Protein AF-A0A653X8F8-F1 (afdb_monomer_lite)

InterPro domains:
  IPR045493 Protein of unknown function DUF6435 [NF033487] (16-68)
  IPR045493 Protein of unknown function DUF6435 [PF20027] (16-67)

Organism: NCBI:txid2059726

Structure (mmCIF, N/CA/C/O backbone):
data_AF-A0A653X8F8-F1
#
_entry.id   AF-A0A653X8F8-F1
#
loop_
_atom_site.group_PDB
_atom_site.id
_atom_site.type_symbol
_atom_site.label_atom_id
_atom_site.label_alt_id
_atom_site.label_comp_id
_atom_site.label_asym_id
_atom_site.label_entity_id
_atom_site.label_seq_id
_atom_site.pdbx_PDB_ins_code
_atom_site.Cartn_x
_atom_site.Cartn_y
_atom_site.Cartn_z
_atom_site.occupancy
_atom_site.B_iso_or_equiv
_atom_site.auth_seq_id
_atom_site.auth_comp_id
_atom_site.auth_asym_id
_atom_site.auth_atom_id
_atom_site.pdbx_PDB_model_num
ATOM 1 N N . MET A 1 1 ? -38.148 -32.428 -12.720 1.00 49.66 1 MET A N 1
ATOM 2 C CA . MET A 1 1 ? -36.711 -32.607 -13.031 1.00 49.66 1 MET A CA 1
ATOM 3 C C . MET A 1 1 ? -36.201 -31.254 -13.522 1.00 49.66 1 MET A C 1
ATOM 5 O O . MET A 1 1 ? -36.671 -30.824 -14.557 1.00 49.66 1 MET A O 1
ATOM 9 N N . ASN A 1 2 ? -35.395 -30.444 -12.837 1.00 41.88 2 ASN A N 1
ATOM 10 C CA . ASN A 1 2 ? -34.478 -30.655 -11.723 1.00 41.88 2 ASN A CA 1
ATOM 11 C C . ASN A 1 2 ? -34.409 -29.387 -10.854 1.00 41.88 2 ASN A C 1
ATOM 13 O O . ASN A 1 2 ? -34.120 -28.299 -11.348 1.00 41.88 2 ASN A O 1
ATOM 17 N N . TYR A 1 3 ? -34.631 -29.548 -9.552 1.00 54.38 3 TYR A N 1
ATOM 18 C CA . TYR A 1 3 ? -34.166 -28.610 -8.534 1.00 54.38 3 TYR A CA 1
ATOM 19 C C . TYR A 1 3 ? -32.656 -28.828 -8.382 1.00 54.38 3 TYR A C 1
ATOM 21 O O . TYR A 1 3 ? -32.285 -29.977 -8.184 1.00 54.38 3 TYR A O 1
ATOM 29 N N . HIS A 1 4 ? -31.812 -27.789 -8.515 1.00 54.25 4 HIS A N 1
ATOM 30 C CA . HIS A 1 4 ? -30.650 -27.542 -7.626 1.00 54.25 4 HIS A CA 1
ATOM 31 C C . HIS A 1 4 ? -29.596 -26.515 -8.084 1.00 54.25 4 HIS A C 1
ATOM 33 O O . HIS A 1 4 ? -28.760 -26.161 -7.258 1.00 54.25 4 HIS A O 1
ATOM 39 N N . LEU A 1 5 ? -29.593 -25.980 -9.310 1.00 55.56 5 LEU A N 1
ATOM 40 C CA . LEU A 1 5 ? -28.330 -25.423 -9.840 1.00 55.56 5 LEU A CA 1
ATOM 41 C C . LEU A 1 5 ? -28.177 -23.913 -10.063 1.00 55.56 5 LEU A C 1
ATOM 43 O O . LEU A 1 5 ? -27.168 -23.530 -10.637 1.00 55.56 5 LEU A O 1
ATOM 47 N N . LEU A 1 6 ? -29.045 -23.026 -9.558 1.00 48.53 6 LEU A N 1
ATOM 48 C CA . LEU A 1 6 ? -28.749 -21.577 -9.651 1.00 48.53 6 LEU A CA 1
ATOM 49 C C . LEU A 1 6 ? -29.108 -20.715 -8.426 1.00 48.53 6 LEU A C 1
ATOM 51 O O . LEU A 1 6 ? -29.226 -19.497 -8.528 1.00 48.53 6 LEU A O 1
ATOM 55 N N . ARG A 1 7 ? -29.174 -21.300 -7.221 1.00 53.50 7 ARG A N 1
ATOM 56 C CA . ARG A 1 7 ? -29.050 -20.521 -5.970 1.00 53.50 7 ARG A CA 1
ATOM 57 C C . ARG A 1 7 ? -27.576 -20.335 -5.594 1.00 53.50 7 ARG A C 1
ATOM 59 O O . ARG A 1 7 ? -27.176 -20.823 -4.549 1.00 53.50 7 ARG A O 1
ATOM 66 N N . LEU A 1 8 ? -26.751 -19.678 -6.414 1.00 57.75 8 LEU A N 1
ATOM 67 C CA . LEU A 1 8 ? -25.429 -19.225 -5.943 1.00 57.75 8 LEU A CA 1
ATOM 68 C C . LEU A 1 8 ? -24.735 -18.214 -6.873 1.00 57.75 8 LEU A C 1
ATOM 70 O O . LEU A 1 8 ? -23.568 -18.377 -7.211 1.00 57.75 8 LEU A O 1
ATOM 74 N N . ILE A 1 9 ? -25.410 -17.136 -7.272 1.00 53.69 9 ILE A N 1
ATOM 75 C CA . ILE A 1 9 ? -24.710 -15.988 -7.866 1.00 53.69 9 ILE A CA 1
ATOM 76 C C . ILE A 1 9 ? -24.990 -14.753 -7.017 1.00 53.69 9 ILE A C 1
ATOM 78 O O . ILE A 1 9 ? -25.998 -14.074 -7.140 1.00 53.69 9 ILE A O 1
ATOM 82 N N . HIS A 1 10 ? -24.034 -14.536 -6.118 1.00 55.56 10 HIS A N 1
ATOM 83 C CA . HIS A 1 10 ? -23.545 -13.234 -5.694 1.00 55.56 10 HIS A CA 1
ATOM 84 C C . HIS A 1 10 ? -24.497 -12.307 -4.916 1.00 55.56 10 HIS A C 1
ATOM 86 O O . HIS A 1 10 ? -25.234 -11.492 -5.456 1.00 55.56 10 HIS A O 1
ATOM 92 N N . ARG A 1 11 ? -24.350 -12.402 -3.588 1.00 51.53 11 ARG A N 1
ATOM 93 C CA . ARG A 1 11 ? -24.225 -11.287 -2.632 1.00 51.53 11 ARG A CA 1
ATOM 94 C C . ARG A 1 11 ? -24.954 -9.985 -3.000 1.00 51.53 11 ARG A C 1
ATOM 96 O O . ARG A 1 11 ? -24.391 -9.099 -3.625 1.00 51.53 11 ARG A O 1
ATOM 103 N N . ASN A 1 12 ? -26.158 -9.848 -2.448 1.00 53.84 12 ASN A N 1
ATOM 104 C CA . ASN A 1 12 ? -26.578 -8.695 -1.645 1.00 53.84 12 ASN A CA 1
ATOM 105 C C . ASN A 1 12 ? -25.913 -7.348 -2.013 1.00 53.84 12 ASN A C 1
ATOM 107 O O . ASN A 1 12 ? -25.055 -6.851 -1.285 1.00 53.84 12 ASN A O 1
ATOM 111 N N . THR A 1 13 ? -26.365 -6.726 -3.100 1.00 51.03 13 THR A N 1
ATOM 112 C CA . THR A 1 13 ? -26.145 -5.304 -3.401 1.00 51.03 13 THR A CA 1
ATOM 113 C C . THR A 1 13 ? -27.075 -4.421 -2.558 1.00 51.03 13 THR A C 1
ATOM 115 O O . THR A 1 13 ? -27.777 -3.548 -3.063 1.00 51.03 13 THR A O 1
ATOM 118 N N . LYS A 1 14 ? -27.102 -4.611 -1.233 1.00 53.75 14 LYS A N 1
ATOM 119 C CA . LYS A 1 14 ? -27.618 -3.568 -0.340 1.00 53.75 14 LYS A CA 1
ATOM 120 C C . LYS A 1 14 ? -26.581 -2.448 -0.306 1.00 53.75 14 LYS A C 1
ATOM 122 O O . LYS A 1 14 ? -25.461 -2.678 0.136 1.00 53.75 14 LYS A O 1
ATOM 127 N N . ASN A 1 15 ? -26.998 -1.247 -0.720 1.00 53.25 15 ASN A N 1
ATOM 128 C CA . ASN A 1 15 ? -26.388 0.067 -0.431 1.00 53.25 15 ASN A CA 1
ATOM 129 C C . ASN A 1 15 ? -25.776 0.860 -1.606 1.00 53.25 15 ASN A C 1
ATOM 131 O O . ASN A 1 15 ? -24.890 1.680 -1.376 1.00 53.25 15 ASN A O 1
ATOM 135 N N . MET A 1 16 ? -26.314 0.768 -2.827 1.00 54.88 16 MET A N 1
ATOM 136 C CA . MET A 1 16 ? -26.033 1.768 -3.882 1.00 54.88 16 MET A CA 1
ATOM 137 C C . MET A 1 16 ? -26.663 3.167 -3.640 1.00 54.88 16 MET A C 1
ATOM 139 O O . MET A 1 16 ? -26.667 3.999 -4.538 1.00 54.88 16 MET A O 1
ATOM 143 N N . PHE A 1 17 ? -27.146 3.479 -2.427 1.00 56.31 17 PHE A N 1
ATOM 144 C CA . PHE A 1 17 ? -27.733 4.785 -2.070 1.00 56.31 17 PHE A CA 1
ATOM 145 C C . PHE A 1 17 ? -27.287 5.286 -0.687 1.00 56.31 17 PHE A C 1
ATOM 147 O O . PHE A 1 17 ? -28.094 5.606 0.182 1.00 56.31 17 PHE A O 1
ATOM 154 N N . ARG A 1 18 ? -25.972 5.373 -0.461 1.00 58.44 18 ARG A N 1
ATOM 155 C CA . ARG A 1 18 ? -25.396 6.034 0.729 1.00 58.44 18 ARG A CA 1
ATOM 156 C C . ARG A 1 18 ? -24.424 7.158 0.360 1.00 58.44 18 ARG A C 1
ATOM 158 O O . ARG A 1 18 ? -23.453 7.410 1.063 1.00 58.44 18 ARG A O 1
ATOM 165 N N . ILE A 1 19 ? -24.713 7.830 -0.752 1.00 65.06 19 ILE A N 1
ATOM 166 C CA . ILE A 1 19 ? -23.812 8.721 -1.503 1.00 65.06 19 ILE A CA 1
ATOM 167 C C . ILE A 1 19 ? -23.568 10.093 -0.828 1.00 65.06 19 ILE A C 1
ATOM 169 O O . ILE A 1 19 ? -22.805 10.897 -1.345 1.00 65.06 19 ILE A O 1
ATOM 173 N N . PHE A 1 20 ? -24.147 10.350 0.354 1.00 59.59 20 PHE A N 1
ATOM 174 C CA . PHE A 1 20 ? -23.894 11.564 1.152 1.00 59.59 20 PHE A CA 1
ATOM 175 C C . PHE A 1 20 ? -23.698 11.302 2.650 1.00 59.59 20 PHE A C 1
ATOM 177 O O . PHE A 1 20 ? -23.880 12.201 3.472 1.00 59.59 20 PHE A O 1
ATOM 184 N N . LYS A 1 21 ? -23.288 10.094 3.056 1.00 56.00 21 LYS A N 1
ATOM 185 C CA . LYS A 1 21 ? -22.649 9.998 4.375 1.00 56.00 21 LYS A CA 1
ATOM 186 C C . LYS A 1 21 ? -21.263 10.617 4.243 1.00 56.00 21 LYS A C 1
ATOM 188 O O . LYS A 1 21 ? -20.521 10.249 3.338 1.00 56.00 21 LYS A O 1
ATOM 193 N N . LYS A 1 22 ? -20.945 11.595 5.103 1.00 60.62 22 LYS A N 1
ATOM 194 C CA . LYS A 1 22 ? -19.586 12.142 5.236 1.00 60.62 22 LYS A CA 1
ATOM 195 C C . LYS A 1 22 ? -18.634 10.950 5.232 1.00 60.62 22 LYS A C 1
ATOM 197 O O . LYS A 1 22 ? -18.762 10.111 6.123 1.00 60.62 22 LYS A O 1
ATOM 202 N N . LYS A 1 23 ? -17.765 10.851 4.213 1.00 59.75 23 LYS A N 1
ATOM 203 C CA . LYS A 1 23 ? -16.768 9.777 4.138 1.00 59.75 23 LYS A CA 1
ATOM 204 C C . LYS A 1 23 ? -16.092 9.720 5.493 1.00 59.75 23 LYS A C 1
ATOM 206 O O . LYS A 1 23 ? -15.536 10.741 5.921 1.00 59.75 23 LYS A O 1
ATOM 211 N N . SER A 1 24 ? -16.230 8.588 6.179 1.00 76.94 24 SER A N 1
ATOM 212 C CA . SER A 1 24 ? -15.580 8.421 7.470 1.00 76.94 24 SER A CA 1
ATOM 213 C C . SER A 1 24 ? -14.080 8.590 7.257 1.00 76.94 24 SER A C 1
ATOM 215 O O . SER A 1 24 ? -13.562 8.366 6.160 1.00 76.94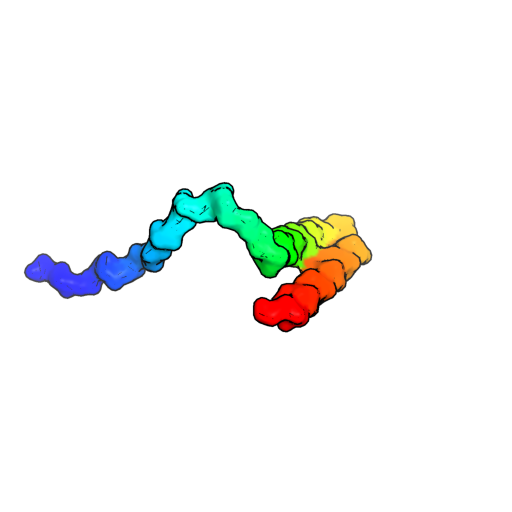 24 SER A O 1
ATOM 217 N N . GLU A 1 25 ? -13.372 9.039 8.283 1.00 80.81 25 GLU A N 1
ATOM 218 C CA . GLU A 1 25 ? -11.920 9.196 8.203 1.00 80.81 25 GLU A CA 1
ATOM 219 C C . GLU A 1 25 ? -11.249 7.895 7.738 1.00 80.81 25 GLU A C 1
ATOM 221 O O . GLU A 1 25 ? -10.410 7.911 6.840 1.00 80.81 25 GLU A O 1
ATOM 226 N N . LYS A 1 26 ? -11.781 6.759 8.202 1.00 83.44 26 LYS A N 1
ATOM 227 C CA . LYS A 1 26 ? -11.432 5.412 7.750 1.00 83.44 26 LYS A CA 1
ATOM 228 C C . LYS A 1 26 ? -11.643 5.178 6.249 1.00 83.44 26 LYS A C 1
ATOM 230 O O . LYS A 1 26 ? -10.741 4.671 5.594 1.00 83.44 26 LYS A O 1
ATOM 235 N N . GLU A 1 27 ? -12.789 5.566 5.680 1.00 84.44 27 GLU A N 1
ATOM 236 C CA . GLU A 1 27 ? -13.045 5.449 4.231 1.00 84.44 27 GLU A CA 1
ATOM 237 C C . GLU A 1 27 ? -12.117 6.353 3.406 1.00 84.44 27 GLU A C 1
ATOM 239 O O . GLU A 1 27 ? -11.686 5.975 2.315 1.00 84.44 27 GLU A O 1
ATOM 244 N N . LYS A 1 28 ? -11.790 7.553 3.904 1.00 87.25 28 LYS A N 1
ATOM 245 C CA . LYS A 1 28 ? -10.838 8.449 3.229 1.00 87.25 28 LYS A CA 1
ATOM 246 C C . LYS A 1 28 ? -9.439 7.844 3.209 1.00 87.25 28 LYS A C 1
ATOM 248 O O . LYS A 1 28 ? -8.817 7.831 2.149 1.00 87.25 28 LYS A O 1
ATOM 253 N N . LEU A 1 29 ? -8.980 7.327 4.346 1.00 89.31 29 LEU A N 1
ATOM 254 C CA . LEU A 1 29 ? -7.682 6.670 4.456 1.00 89.31 29 LEU A CA 1
ATOM 255 C C . LEU A 1 29 ? -7.633 5.393 3.610 1.00 89.31 29 LEU A C 1
ATOM 257 O O . LEU A 1 29 ? -6.682 5.218 2.862 1.00 89.31 29 LEU A O 1
ATOM 261 N N . GLN A 1 30 ? -8.675 4.553 3.617 1.00 87.38 30 GLN A N 1
ATOM 262 C CA . GLN A 1 30 ? -8.742 3.378 2.733 1.00 87.38 30 GLN A CA 1
ATOM 263 C C . GLN A 1 30 ? -8.650 3.762 1.255 1.00 87.38 30 GLN A C 1
ATOM 265 O O . GLN A 1 30 ? -7.887 3.162 0.503 1.00 87.38 30 GLN A O 1
ATOM 270 N N . SER A 1 31 ? -9.369 4.805 0.835 1.00 90.38 31 SER A N 1
ATOM 271 C CA . SER A 1 31 ? -9.298 5.282 -0.548 1.00 90.38 31 SER A CA 1
ATOM 272 C C . SER A 1 31 ? -7.911 5.828 -0.914 1.00 90.38 31 SER A C 1
ATOM 274 O O . SER A 1 31 ? -7.488 5.684 -2.061 1.00 90.38 31 SER A O 1
ATOM 276 N N . GLN A 1 32 ? -7.203 6.456 0.031 1.00 91.44 32 GLN A N 1
ATOM 277 C CA . GLN A 1 32 ? -5.821 6.897 -0.177 1.00 91.44 32 GLN A CA 1
ATOM 278 C C . GLN A 1 32 ? -4.854 5.713 -0.249 1.00 91.44 32 GLN A C 1
ATOM 280 O O . GLN A 1 32 ? -4.026 5.678 -1.154 1.00 91.44 32 GLN A O 1
ATOM 285 N N . TYR A 1 33 ? -4.998 4.730 0.640 1.00 93.12 33 TYR A N 1
ATOM 286 C CA . TYR A 1 33 ? -4.217 3.494 0.640 1.00 93.12 33 TYR A CA 1
ATOM 287 C C . TYR A 1 33 ? -4.304 2.765 -0.705 1.00 93.12 33 TYR A C 1
ATOM 289 O O . TYR A 1 33 ? -3.283 2.474 -1.326 1.00 93.12 33 TYR A O 1
ATOM 297 N N . GLU A 1 34 ? -5.521 2.547 -1.212 1.00 92.12 34 GLU A N 1
ATOM 298 C CA . GLU A 1 34 ? -5.729 1.895 -2.509 1.00 92.12 34 GLU A CA 1
ATOM 299 C C . GLU A 1 34 ? -5.096 2.679 -3.662 1.00 92.12 34 GLU A C 1
ATOM 301 O O . GLU A 1 34 ? -4.507 2.085 -4.568 1.00 92.12 34 GLU A O 1
ATOM 306 N N . LYS A 1 35 ? -5.186 4.015 -3.635 1.00 94.81 35 LYS A N 1
ATOM 307 C CA . LYS A 1 35 ? -4.521 4.867 -4.628 1.00 94.81 35 LYS A CA 1
ATOM 308 C C . LYS A 1 35 ? -3.008 4.687 -4.597 1.00 94.81 35 LYS A C 1
ATOM 310 O O . LYS A 1 35 ? -2.418 4.469 -5.651 1.00 94.81 35 LYS A O 1
ATOM 315 N N . LEU A 1 36 ? -2.405 4.749 -3.411 1.00 94.12 36 LEU A N 1
ATOM 316 C CA . LEU A 1 36 ? -0.959 4.622 -3.230 1.00 94.12 36 LEU A CA 1
ATOM 317 C C . LEU A 1 36 ? -0.453 3.249 -3.676 1.00 94.12 36 LEU A C 1
ATOM 319 O O . LEU A 1 36 ? 0.541 3.183 -4.392 1.00 94.12 36 LEU A O 1
ATOM 323 N N . LEU A 1 37 ? -1.173 2.169 -3.363 1.00 92.81 37 LEU A N 1
ATOM 324 C CA . LEU A 1 37 ? -0.849 0.828 -3.861 1.00 92.81 37 LEU A CA 1
ATOM 325 C C . LEU A 1 37 ? -0.907 0.740 -5.387 1.00 92.81 37 LEU A C 1
ATOM 327 O O . LEU A 1 37 ? -0.033 0.145 -6.017 1.00 92.81 37 LEU A O 1
ATOM 331 N N . LYS A 1 38 ? -1.934 1.334 -6.001 1.00 93.62 38 LYS A N 1
ATOM 332 C CA . LYS A 1 38 ? -2.098 1.317 -7.458 1.00 93.62 38 LYS A CA 1
ATOM 333 C C . LYS A 1 38 ? -1.003 2.128 -8.153 1.00 93.62 38 LYS A C 1
ATOM 335 O O . LYS A 1 38 ? -0.481 1.708 -9.187 1.00 93.62 38 LYS A O 1
ATOM 340 N N . GLU A 1 39 ? -0.633 3.265 -7.569 1.00 93.31 39 GLU A N 1
ATOM 341 C CA . GLU A 1 39 ? 0.502 4.082 -7.998 1.00 93.31 39 GLU A CA 1
ATOM 342 C C . GLU A 1 39 ? 1.819 3.316 -7.842 1.00 93.31 39 GLU A C 1
ATOM 344 O O . GLU A 1 39 ? 2.570 3.244 -8.809 1.00 93.31 39 GLU A O 1
ATOM 349 N N . ALA A 1 40 ? 2.067 2.676 -6.695 1.00 94.31 40 ALA A N 1
ATOM 350 C CA . ALA A 1 40 ? 3.248 1.846 -6.462 1.00 94.31 40 ALA A CA 1
ATOM 351 C C . ALA A 1 40 ? 3.355 0.726 -7.503 1.00 94.31 40 ALA A C 1
ATOM 353 O O . ALA A 1 40 ? 4.382 0.584 -8.156 1.00 94.31 40 ALA A O 1
ATOM 354 N N . HIS A 1 41 ? 2.266 -0.004 -7.756 1.00 92.94 41 HIS A N 1
ATOM 355 C CA . HIS A 1 41 ? 2.244 -1.062 -8.765 1.00 92.94 41 HIS A CA 1
ATOM 356 C C . HIS A 1 41 ? 2.556 -0.526 -10.168 1.00 92.94 41 HIS A C 1
ATOM 358 O O . HIS A 1 41 ? 3.342 -1.119 -10.902 1.00 92.94 41 HIS A O 1
ATOM 364 N N . THR A 1 42 ? 1.988 0.622 -10.539 1.00 93.75 42 THR A N 1
ATOM 365 C CA . THR A 1 42 ? 2.255 1.262 -11.839 1.00 93.75 42 THR A CA 1
ATOM 366 C C . THR A 1 42 ? 3.701 1.762 -11.935 1.00 93.75 42 THR A C 1
ATOM 368 O O . THR A 1 42 ? 4.339 1.669 -12.981 1.00 93.75 42 THR A O 1
ATOM 371 N N . LEU A 1 43 ? 4.247 2.270 -10.832 1.00 93.56 43 LEU A N 1
ATOM 372 C CA . LEU A 1 43 ? 5.625 2.738 -10.740 1.00 93.56 43 LEU A CA 1
ATOM 373 C C . LEU A 1 43 ? 6.623 1.588 -10.632 1.00 93.56 43 LEU A C 1
ATOM 375 O O . LEU A 1 43 ? 7.770 1.779 -11.004 1.00 93.56 43 LEU A O 1
ATOM 379 N N . SER A 1 44 ? 6.226 0.38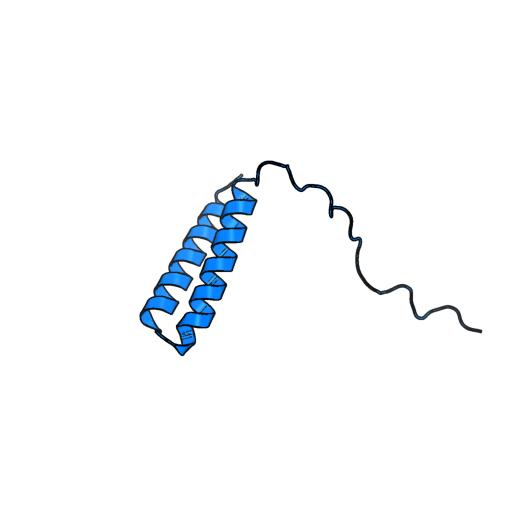8 -10.214 1.00 88.00 44 SER A N 1
ATOM 380 C CA . SER A 1 44 ? 7.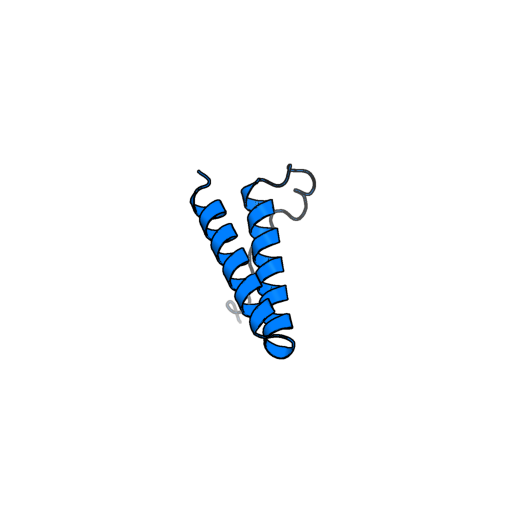135 -0.762 -10.113 1.00 88.00 44 SER A CA 1
ATOM 381 C C . SER A 1 44 ? 7.800 -1.099 -11.453 1.00 88.00 44 SER A C 1
ATOM 383 O O . SER A 1 44 ? 8.962 -1.509 -11.491 1.00 88.00 44 SER A O 1
ATOM 385 N N . THR A 1 45 ? 7.095 -0.835 -12.559 1.00 91.00 45 THR A N 1
ATOM 386 C CA . THR A 1 45 ? 7.586 -1.025 -13.927 1.00 91.00 45 THR A CA 1
ATOM 387 C C . THR A 1 45 ? 8.319 0.194 -14.488 1.00 91.00 45 THR A C 1
ATOM 389 O O . THR A 1 45 ? 9.092 0.045 -15.427 1.00 91.00 45 THR A O 1
ATOM 392 N N . ALA A 1 46 ? 8.087 1.393 -13.943 1.00 91.31 46 ALA A N 1
ATOM 393 C CA . ALA A 1 46 ? 8.622 2.650 -14.480 1.00 91.31 46 ALA A CA 1
ATOM 394 C C . ALA A 1 46 ? 9.771 3.243 -13.642 1.00 91.31 46 ALA A C 1
ATOM 396 O O . ALA A 1 46 ? 10.735 3.772 -14.185 1.00 91.31 46 ALA A O 1
ATOM 397 N N . ASN A 1 47 ? 9.674 3.181 -12.315 1.00 92.19 47 ASN A N 1
ATOM 398 C CA . ASN A 1 47 ? 10.622 3.746 -11.364 1.00 92.19 47 ASN A CA 1
ATOM 399 C C . ASN A 1 47 ? 10.542 3.028 -10.003 1.00 92.19 47 ASN A C 1
ATOM 401 O O . ASN A 1 47 ? 9.683 3.326 -9.170 1.00 92.19 47 ASN A O 1
ATOM 405 N N . ARG A 1 48 ? 11.499 2.126 -9.754 1.00 91.62 48 ARG A N 1
ATOM 406 C CA . ARG A 1 48 ? 11.568 1.327 -8.518 1.00 91.62 48 ARG A CA 1
ATOM 407 C C . ARG A 1 48 ? 11.652 2.172 -7.249 1.00 91.62 48 ARG A C 1
ATOM 409 O O . ARG A 1 48 ? 10.904 1.926 -6.317 1.00 91.62 48 ARG A O 1
ATOM 416 N N . LYS A 1 49 ? 12.473 3.226 -7.241 1.00 93.69 49 LYS A N 1
ATOM 417 C CA . LYS A 1 49 ? 12.629 4.089 -6.059 1.00 93.69 49 LYS A CA 1
ATOM 418 C C . LYS A 1 49 ? 11.311 4.764 -5.671 1.00 93.69 49 LYS A C 1
ATOM 420 O O . LYS A 1 49 ? 10.978 4.855 -4.495 1.00 93.69 49 LYS A O 1
ATOM 425 N N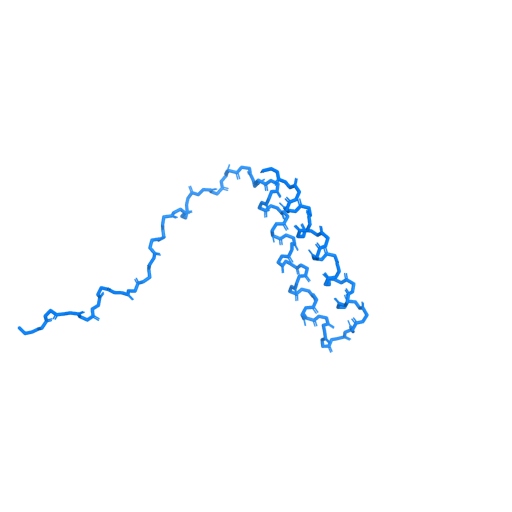 . MET A 1 50 ? 10.556 5.231 -6.666 1.00 91.94 50 MET A N 1
ATOM 426 C CA . MET A 1 50 ? 9.245 5.842 -6.432 1.00 91.94 50 MET A CA 1
ATOM 427 C C . MET A 1 50 ? 8.188 4.803 -6.044 1.00 91.94 50 MET A C 1
ATOM 429 O O . MET A 1 50 ? 7.318 5.105 -5.234 1.00 91.94 50 MET A O 1
ATOM 433 N N . SER A 1 51 ? 8.270 3.585 -6.587 1.00 93.31 51 SER A N 1
ATOM 434 C CA . SER A 1 51 ? 7.423 2.462 -6.171 1.00 93.31 51 SER A CA 1
ATOM 435 C C . SER A 1 51 ? 7.602 2.148 -4.687 1.00 93.31 51 SER A C 1
ATOM 437 O O . SER A 1 51 ? 6.614 2.081 -3.960 1.00 93.31 51 SER A O 1
ATOM 439 N N . ASP A 1 52 ? 8.848 2.016 -4.231 1.00 93.62 52 ASP A N 1
ATOM 440 C CA . ASP A 1 52 ? 9.163 1.697 -2.834 1.00 93.62 52 ASP A CA 1
ATOM 441 C C . ASP A 1 52 ? 8.668 2.800 -1.888 1.00 93.62 52 ASP A C 1
ATOM 443 O O . ASP A 1 52 ? 8.059 2.519 -0.857 1.00 93.62 52 ASP A O 1
ATOM 447 N N . GLN A 1 53 ? 8.833 4.065 -2.288 1.00 95.19 53 GLN A N 1
ATOM 448 C CA . GLN A 1 53 ? 8.312 5.211 -1.544 1.00 95.19 53 GLN A CA 1
ATOM 449 C C . GLN A 1 53 ? 6.782 5.154 -1.393 1.00 95.19 53 GLN A C 1
ATOM 451 O O . GLN A 1 53 ? 6.253 5.357 -0.303 1.00 95.19 53 GLN A O 1
ATOM 456 N N . LYS A 1 54 ? 6.060 4.846 -2.476 1.00 94.56 54 LYS A N 1
ATOM 457 C CA . LYS A 1 54 ? 4.592 4.769 -2.478 1.00 94.56 54 LYS A CA 1
ATOM 458 C C . LYS A 1 54 ? 4.061 3.573 -1.694 1.00 94.56 54 LYS A C 1
ATOM 460 O O . LYS A 1 54 ? 3.026 3.693 -1.042 1.00 94.56 54 LYS A O 1
ATOM 465 N N . ALA A 1 55 ? 4.769 2.447 -1.727 1.00 92.88 55 ALA A N 1
ATOM 466 C CA . ALA A 1 55 ? 4.461 1.291 -0.893 1.00 92.88 55 ALA A CA 1
ATOM 467 C C . ALA A 1 55 ? 4.618 1.630 0.600 1.00 92.88 55 ALA A C 1
ATOM 469 O O . ALA A 1 55 ? 3.720 1.343 1.387 1.00 92.88 55 ALA A O 1
ATOM 470 N N . PHE A 1 56 ? 5.695 2.331 0.971 1.00 95.06 56 PHE A N 1
ATOM 471 C CA . PHE A 1 56 ? 5.903 2.798 2.342 1.00 95.06 56 PHE A CA 1
ATOM 472 C C . PHE A 1 56 ? 4.808 3.772 2.805 1.00 95.06 56 PHE A C 1
ATOM 474 O O . PHE A 1 56 ? 4.250 3.606 3.888 1.00 95.06 56 PHE A O 1
ATOM 481 N N . GLU A 1 57 ? 4.440 4.751 1.970 1.00 94.00 57 GLU A N 1
ATOM 482 C CA . GLU A 1 57 ? 3.326 5.667 2.260 1.00 94.00 57 GLU A CA 1
ATOM 483 C C . GLU A 1 57 ? 2.010 4.904 2.484 1.00 94.00 57 GLU A C 1
ATOM 485 O O . GLU A 1 57 ? 1.243 5.242 3.387 1.00 94.00 57 GLU A O 1
ATOM 490 N N . ALA A 1 58 ? 1.746 3.859 1.692 1.00 93.75 58 ALA A N 1
ATOM 491 C CA . ALA A 1 58 ? 0.566 3.018 1.860 1.00 93.75 58 ALA A CA 1
ATOM 492 C C . ALA A 1 58 ? 0.578 2.306 3.227 1.00 93.75 58 ALA A C 1
ATOM 494 O O . ALA A 1 58 ? -0.418 2.353 3.951 1.00 93.75 58 ALA A O 1
ATOM 495 N N . ASP A 1 59 ? 1.705 1.724 3.633 1.00 93.88 59 ASP A N 1
ATOM 496 C CA . ASP A 1 59 ? 1.838 1.080 4.945 1.00 93.88 59 ASP A CA 1
ATOM 497 C C . ASP A 1 59 ? 1.618 2.059 6.107 1.00 93.88 59 ASP A C 1
ATOM 499 O O . ASP A 1 59 ? 0.971 1.718 7.101 1.00 93.88 59 ASP A O 1
ATOM 503 N N . GLU A 1 60 ? 2.087 3.303 5.994 1.00 95.12 60 GLU A N 1
ATOM 504 C CA . GLU A 1 60 ? 1.801 4.330 7.000 1.00 95.12 60 GLU A CA 1
ATOM 505 C C . GLU A 1 60 ? 0.310 4.666 7.087 1.00 95.12 60 GLU A C 1
ATOM 507 O O . GLU A 1 60 ? -0.220 4.869 8.183 1.00 95.12 60 GLU A O 1
ATOM 512 N N . ILE A 1 61 ? -0.393 4.713 5.952 1.00 93.12 61 ILE A N 1
ATOM 513 C CA . ILE A 1 61 ? -1.847 4.905 5.941 1.00 93.12 61 ILE A CA 1
ATOM 514 C C . ILE A 1 61 ? -2.557 3.714 6.584 1.00 93.12 61 ILE A C 1
ATOM 516 O O . ILE A 1 61 ? -3.494 3.924 7.354 1.00 93.12 61 ILE A O 1
ATOM 520 N N . MET A 1 62 ? -2.102 2.487 6.332 1.00 88.88 62 MET A N 1
ATOM 521 C CA . MET A 1 62 ? -2.659 1.292 6.965 1.00 88.88 62 MET A CA 1
ATOM 522 C C . MET A 1 62 ? -2.528 1.358 8.490 1.00 88.88 62 MET A C 1
ATOM 524 O O . MET A 1 62 ? -3.517 1.182 9.198 1.00 88.88 62 MET A O 1
ATOM 528 N N . LYS A 1 63 ? -1.358 1.756 9.004 1.00 92.94 63 LYS A N 1
ATOM 529 C CA . LYS A 1 63 ? -1.151 1.980 10.446 1.00 92.94 63 LY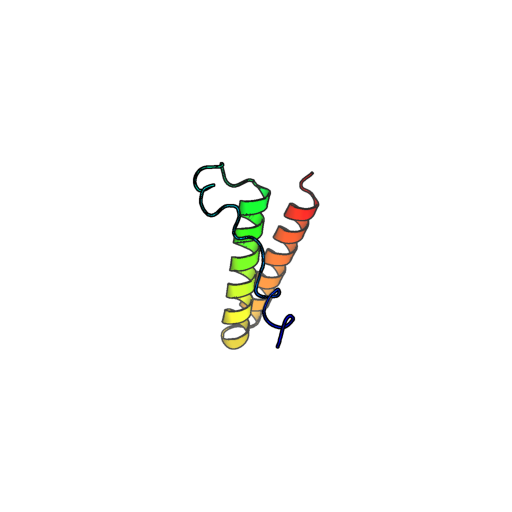S A CA 1
ATOM 530 C C . LYS A 1 63 ? -2.086 3.050 11.011 1.00 92.94 63 LYS A C 1
ATOM 532 O O . LYS A 1 63 ? -2.626 2.878 12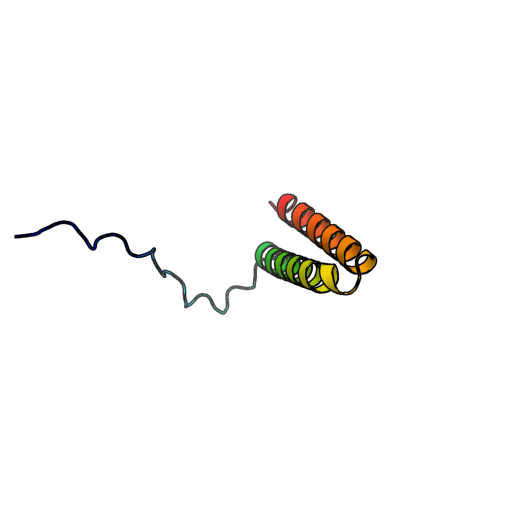.099 1.00 92.94 63 LYS A O 1
ATOM 537 N N . LYS A 1 64 ? -2.326 4.140 10.274 1.00 89.69 64 LYS A N 1
ATOM 538 C CA . LYS A 1 64 ? -3.298 5.176 10.675 1.00 89.69 64 LYS A CA 1
ATOM 539 C C . LYS A 1 64 ? -4.722 4.625 10.724 1.00 89.69 64 LYS A C 1
ATOM 541 O O . LYS A 1 64 ? -5.473 4.990 11.618 1.00 89.69 64 LYS A O 1
ATOM 546 N N . ILE A 1 65 ? -5.091 3.744 9.793 1.00 88.00 65 ILE A N 1
ATOM 547 C CA . ILE A 1 65 ? -6.395 3.067 9.787 1.00 88.00 65 ILE A CA 1
ATOM 548 C C . ILE A 1 65 ? -6.537 2.126 10.988 1.00 88.00 65 ILE A C 1
ATOM 550 O O . ILE A 1 65 ? -7.622 2.053 11.558 1.00 88.00 65 ILE A O 1
ATOM 554 N N . GLU A 1 66 ? -5.472 1.417 11.362 1.00 87.50 66 GLU A N 1
ATOM 555 C CA . GLU A 1 66 ? -5.446 0.515 12.522 1.00 87.50 66 GLU A CA 1
ATOM 556 C C . GLU A 1 66 ? -5.469 1.263 13.859 1.00 87.50 66 GLU A C 1
ATOM 558 O O . GLU A 1 66 ? -6.049 0.774 14.823 1.00 87.50 66 GLU A O 1
ATOM 563 N N . MET A 1 67 ? -4.878 2.460 13.916 1.00 89.31 67 MET A N 1
ATOM 564 C CA . MET A 1 67 ? -4.937 3.339 15.090 1.00 89.31 67 MET A CA 1
ATOM 565 C C . MET A 1 67 ? -6.284 4.055 15.254 1.00 89.31 67 MET A C 1
ATOM 567 O O . MET A 1 67 ? -6.530 4.633 16.314 1.00 89.31 67 MET A O 1
ATOM 571 N N . LEU A 1 68 ? -7.149 4.050 14.234 1.00 80.06 68 LEU A N 1
ATOM 572 C CA . LEU A 1 68 ? -8.501 4.585 14.374 1.00 80.06 68 LEU A CA 1
ATOM 573 C C . LEU A 1 68 ? -9.378 3.604 15.180 1.00 80.06 68 LEU A C 1
ATOM 575 O O . LEU A 1 68 ? -9.390 2.415 14.854 1.00 80.06 68 LEU A O 1
ATOM 579 N N . PRO A 1 69 ? -10.123 4.094 16.191 1.00 64.00 69 PRO A N 1
ATOM 580 C CA . PRO A 1 69 ? -10.985 3.271 17.042 1.00 64.00 69 PRO A CA 1
ATOM 581 C C . PRO A 1 69 ? -12.177 2.645 16.300 1.00 64.00 69 PRO A C 1
ATOM 583 O O . PRO A 1 69 ? -12.603 3.172 15.240 1.00 64.00 69 PRO A O 1
#

Sequence (69 aa):
MNYHLLRLIHRNTKNMFRIFKKKSEKEKLQSQYEKLLKEAHTLSTANRKMSDQKAFEADEIMKKIEMLP

Radius of gyration: 18.91 Å; chains: 1; bounding box: 49×45×32 Å

pLDDT: mean 78.45, std 17.61, range [41.88, 95.19]

Secondary structure (DSSP, 8-state):
----S-S-S----TTS--TTS---HHHHHHHHHHHHHHHHHHHHTT-HHHHHHHHHHHHHHHHHHHH--

Foldseek 3Di:
DDPDPPPDDDDDPPDPPPVPDPCPPLNVLVVLLVVLQVVLVVCVVPPPVSSVVSPVVSVVSVVVSVPPD